Protein AF-A0A951Z2Z2-F1 (afdb_monomer_lite)

Radius of gyration: 12.92 Å; chains: 1; bounding box: 32×28×27 Å

Structure (mmCIF, N/CA/C/O backbone):
data_AF-A0A951Z2Z2-F1
#
_entry.id   AF-A0A951Z2Z2-F1
#
loop_
_atom_site.group_PDB
_atom_site.id
_atom_site.type_symbol
_atom_site.label_atom_id
_atom_site.l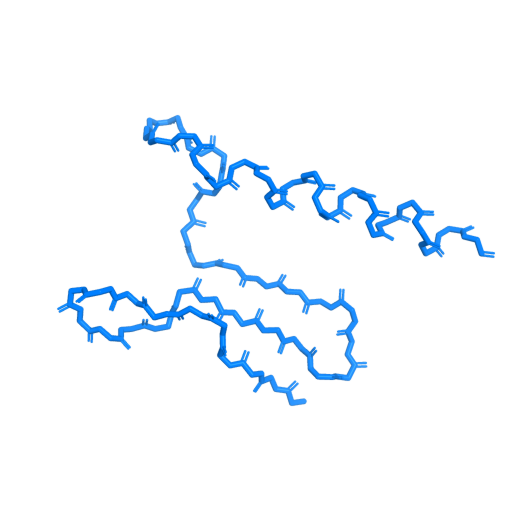abel_alt_id
_atom_site.label_comp_id
_atom_site.label_asym_id
_atom_site.label_entity_id
_atom_site.label_seq_id
_atom_site.pdbx_PDB_ins_code
_atom_site.Cartn_x
_atom_site.Cartn_y
_atom_site.Cartn_z
_atom_site.occupancy
_atom_site.B_iso_or_equiv
_atom_site.auth_seq_id
_atom_site.auth_comp_id
_atom_site.auth_asym_id
_atom_site.auth_atom_id
_atom_site.pdbx_PDB_model_num
ATOM 1 N N . ASN A 1 1 ? -9.258 -4.679 15.108 1.00 90.75 1 ASN A N 1
ATOM 2 C CA . ASN A 1 1 ? -8.747 -5.775 14.245 1.00 90.75 1 ASN A CA 1
ATOM 3 C C . ASN A 1 1 ? -8.520 -5.290 12.816 1.00 90.75 1 ASN A C 1
ATOM 5 O O . ASN A 1 1 ? -9.115 -4.290 12.423 1.00 90.75 1 ASN A O 1
ATOM 9 N N . ALA A 1 2 ? -7.671 -5.968 12.036 1.00 95.94 2 ALA A N 1
ATOM 10 C CA . ALA A 1 2 ? -7.388 -5.612 10.642 1.00 95.94 2 ALA A CA 1
ATOM 11 C C . ALA A 1 2 ? -7.388 -6.851 9.735 1.00 95.94 2 ALA A C 1
ATOM 13 O O . ALA A 1 2 ? -7.038 -7.942 10.180 1.00 95.94 2 ALA A O 1
ATOM 14 N N . ALA A 1 3 ? -7.779 -6.667 8.476 1.00 97.94 3 ALA A N 1
ATOM 15 C CA . ALA A 1 3 ? -7.728 -7.689 7.436 1.00 97.94 3 ALA A CA 1
ATOM 16 C C . ALA A 1 3 ? -6.705 -7.307 6.361 1.00 97.94 3 ALA A C 1
ATOM 18 O O . ALA A 1 3 ? -6.609 -6.136 5.982 1.00 97.94 3 ALA A O 1
ATOM 19 N N . ILE A 1 4 ? -5.968 -8.302 5.865 1.00 98.38 4 ILE A N 1
ATOM 20 C CA . ILE A 1 4 ? -5.045 -8.152 4.735 1.00 98.38 4 ILE A CA 1
ATOM 21 C C . ILE A 1 4 ? -5.865 -7.910 3.467 1.00 98.38 4 ILE A C 1
ATOM 23 O O . ILE A 1 4 ? -6.836 -8.621 3.209 1.00 98.38 4 ILE A O 1
ATOM 27 N N . THR A 1 5 ? -5.475 -6.912 2.676 1.00 98.00 5 THR A N 1
ATOM 28 C CA . THR A 1 5 ? -6.113 -6.612 1.388 1.00 98.00 5 THR A CA 1
ATOM 29 C C . THR A 1 5 ? -5.223 -6.933 0.197 1.00 98.00 5 THR A C 1
ATOM 31 O O . THR A 1 5 ? -5.755 -7.216 -0.873 1.00 98.00 5 THR A O 1
ATOM 34 N N . GLN A 1 6 ? -3.897 -6.888 0.361 1.00 98.12 6 GLN A N 1
ATOM 35 C CA . GLN A 1 6 ? -2.923 -7.116 -0.708 1.00 98.12 6 GLN A CA 1
ATOM 36 C C . GLN A 1 6 ? -1.691 -7.847 -0.187 1.00 98.12 6 GLN A C 1
ATOM 38 O O . GLN A 1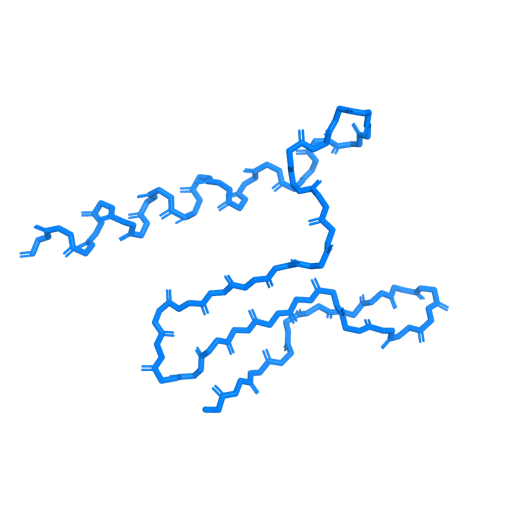 6 ? -1.247 -7.609 0.939 1.00 98.12 6 GLN A O 1
ATOM 43 N N . LEU A 1 7 ? -1.136 -8.694 -1.048 1.00 98.56 7 LEU A N 1
ATOM 44 C CA . LEU A 1 7 ? 0.134 -9.377 -0.849 1.00 98.56 7 LEU A CA 1
ATOM 45 C C . LEU A 1 7 ? 1.060 -9.054 -2.022 1.00 98.56 7 LEU A C 1
ATOM 47 O O . LEU A 1 7 ? 0.602 -8.956 -3.164 1.00 98.56 7 LEU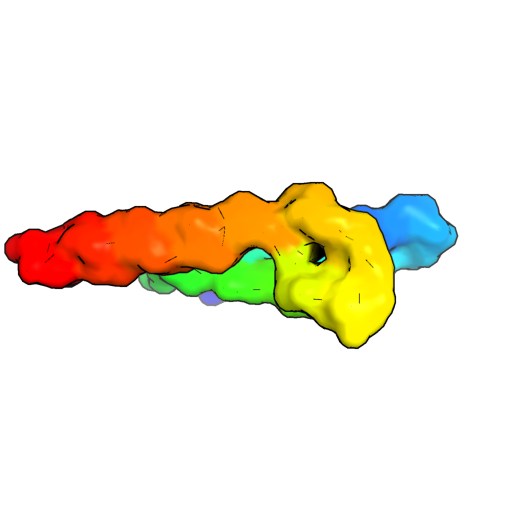 A O 1
ATOM 51 N N . ASN A 1 8 ? 2.350 -8.920 -1.743 1.00 98.44 8 ASN A N 1
ATOM 52 C CA . ASN A 1 8 ? 3.381 -8.798 -2.756 1.00 98.44 8 ASN A CA 1
ATOM 53 C C . ASN A 1 8 ? 3.487 -10.115 -3.538 1.00 98.44 8 ASN A C 1
ATOM 55 O O . ASN A 1 8 ? 3.565 -11.196 -2.955 1.00 98.44 8 ASN A O 1
ATOM 59 N N . VAL A 1 9 ? 3.496 -10.034 -4.868 1.00 98.25 9 VAL A N 1
ATOM 60 C CA . VAL A 1 9 ? 3.501 -11.220 -5.742 1.00 98.25 9 VAL A CA 1
ATOM 61 C C . VAL A 1 9 ? 4.841 -11.962 -5.712 1.00 98.25 9 VAL A C 1
ATOM 63 O O . VAL A 1 9 ? 4.879 -13.158 -5.988 1.00 98.25 9 VAL A O 1
ATOM 66 N N . ASN A 1 10 ? 5.936 -11.282 -5.368 1.00 98.25 10 ASN A N 1
ATOM 67 C CA . ASN A 1 10 ? 7.268 -11.881 -5.380 1.00 98.25 10 ASN A CA 1
ATOM 68 C C . ASN A 1 10 ? 7.545 -12.719 -4.128 1.00 98.25 10 ASN A C 1
ATOM 70 O O . ASN A 1 10 ? 8.158 -13.778 -4.233 1.00 98.25 10 ASN A O 1
ATOM 74 N N . ASP A 1 11 ? 7.125 -12.243 -2.954 1.00 98.31 11 ASP A N 1
ATOM 75 C CA . ASP A 1 11 ? 7.529 -12.826 -1.666 1.00 98.31 11 ASP A CA 1
ATOM 76 C C . ASP A 1 11 ? 6.382 -13.040 -0.664 1.00 98.31 11 ASP A C 1
ATOM 78 O O . ASP A 1 11 ? 6.599 -13.603 0.409 1.00 98.31 11 ASP A O 1
ATOM 82 N N . GLY A 1 12 ? 5.154 -12.637 -1.002 1.00 98.19 12 GLY A N 1
ATOM 83 C CA . GLY A 1 12 ? 3.988 -12.800 -0.136 1.00 98.19 12 GLY A CA 1
ATOM 84 C C . GLY A 1 12 ? 3.959 -11.870 1.080 1.00 98.19 12 GLY A C 1
ATOM 85 O O . GLY A 1 12 ? 3.149 -12.092 1.981 1.00 98.19 12 GLY A O 1
ATOM 86 N N . THR A 1 13 ? 4.805 -10.838 1.136 1.00 98.56 13 THR A N 1
ATOM 87 C CA . THR A 1 13 ? 4.726 -9.804 2.180 1.00 98.56 13 THR A CA 1
ATOM 88 C C . THR A 1 13 ? 3.430 -8.994 2.069 1.00 98.56 13 THR A C 1
ATOM 90 O O . THR A 1 13 ? 2.792 -8.936 1.019 1.00 98.56 13 THR A O 1
ATOM 93 N N . VAL A 1 14 ? 2.978 -8.396 3.174 1.00 98.56 14 VAL A N 1
ATOM 94 C CA . VAL A 1 14 ? 1.719 -7.633 3.203 1.00 98.56 14 VAL A CA 1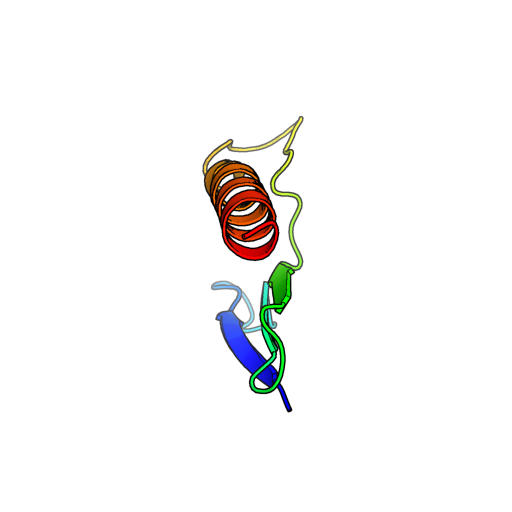
ATOM 95 C C . VAL A 1 14 ? 1.918 -6.256 2.575 1.00 98.56 14 VAL A C 1
ATOM 97 O O . VAL A 1 14 ? 2.737 -5.477 3.046 1.00 98.56 14 VAL A O 1
ATOM 100 N N . GLU A 1 15 ? 1.098 -5.931 1.575 1.00 98.50 15 GLU A N 1
ATOM 101 C CA . GLU A 1 15 ? 1.156 -4.652 0.845 1.00 98.50 15 GLU A CA 1
ATOM 102 C C . GLU A 1 15 ? -0.029 -3.726 1.154 1.00 98.50 15 GLU A C 1
ATOM 104 O O . GLU A 1 15 ? -0.048 -2.560 0.759 1.00 98.50 15 GLU A O 1
ATOM 109 N N . GLY A 1 16 ? -1.035 -4.218 1.881 1.00 98.00 16 GLY A N 1
ATOM 110 C CA . GLY A 1 16 ? -2.185 -3.413 2.266 1.00 98.00 16 GLY A CA 1
ATOM 111 C C . GLY A 1 16 ? -3.044 -4.057 3.341 1.00 98.00 16 GLY A C 1
ATOM 112 O O . GLY A 1 16 ? -3.181 -5.283 3.414 1.00 98.00 16 GLY A O 1
ATOM 113 N N . ILE A 1 17 ? -3.646 -3.203 4.168 1.00 98.12 17 ILE A N 1
ATOM 114 C CA . ILE A 1 17 ? -4.561 -3.601 5.236 1.00 98.12 17 ILE A CA 1
ATOM 115 C C . ILE A 1 17 ? -5.796 -2.701 5.283 1.00 98.12 17 ILE A C 1
ATOM 117 O O . ILE A 1 17 ? -5.786 -1.533 4.881 1.00 98.12 17 ILE A O 1
ATOM 121 N N . ARG A 1 18 ? -6.876 -3.245 5.840 1.00 97.50 18 ARG A N 1
ATOM 122 C CA . ARG A 1 18 ? -8.094 -2.511 6.188 1.00 97.50 18 ARG A CA 1
ATOM 123 C C . ARG A 1 18 ? -8.434 -2.741 7.655 1.00 97.50 18 ARG A C 1
ATOM 125 O O . ARG A 1 18 ? -8.478 -3.886 8.102 1.00 97.50 18 ARG A O 1
ATOM 132 N N . ALA A 1 19 ? -8.739 -1.666 8.377 1.00 97.31 19 ALA A N 1
ATOM 133 C CA . ALA A 1 19 ? -9.307 -1.768 9.714 1.00 97.31 19 ALA A CA 1
ATOM 134 C C . ALA A 1 19 ? -10.744 -2.311 9.637 1.00 97.31 19 ALA A C 1
ATOM 136 O O . ALA A 1 19 ? -11.527 -1.906 8.777 1.00 97.31 19 ALA A O 1
ATOM 137 N N . LEU A 1 20 ? -11.084 -3.248 10.521 1.00 95.94 20 LEU A N 1
ATOM 138 C CA . LEU A 1 20 ? -12.428 -3.836 10.575 1.00 95.94 20 LEU A CA 1
ATOM 139 C C . LEU A 1 20 ? -13.411 -2.952 11.345 1.00 95.94 20 LEU A C 1
ATOM 141 O O . LEU A 1 20 ? -14.588 -2.907 11.005 1.00 95.94 20 LEU A O 1
ATOM 145 N N . ASP A 1 21 ? -12.900 -2.219 12.331 1.00 96.31 21 ASP A N 1
ATOM 146 C CA . ASP A 1 21 ? -13.706 -1.427 13.267 1.00 96.31 21 ASP A CA 1
ATOM 147 C C . ASP A 1 21 ? -13.746 0.065 12.891 1.00 96.31 21 ASP A C 1
ATOM 149 O O . ASP A 1 21 ? -14.497 0.843 13.471 1.00 96.31 21 ASP A O 1
ATOM 153 N N . PHE A 1 22 ? -12.933 0.472 11.911 1.00 92.62 22 PHE A N 1
ATOM 154 C CA . PHE A 1 22 ? -12.784 1.858 11.474 1.00 92.62 22 PHE A CA 1
ATOM 155 C C . PHE A 1 22 ? -12.798 1.937 9.950 1.00 92.62 22 PHE A C 1
ATOM 157 O O . PHE A 1 22 ? -12.336 1.026 9.261 1.00 92.62 22 PHE A O 1
ATOM 164 N N . GLU A 1 23 ? -13.231 3.069 9.399 1.00 90.75 23 GLU A N 1
ATOM 165 C CA . GLU A 1 23 ? -13.170 3.342 7.958 1.00 90.75 23 GLU A CA 1
ATOM 166 C C . GLU A 1 23 ? -11.750 3.720 7.485 1.00 90.75 23 GLU A C 1
ATOM 168 O O . GLU A 1 23 ? -11.546 4.645 6.703 1.00 90.75 23 GLU A O 1
ATOM 173 N N . ALA A 1 24 ? -10.749 2.966 7.942 1.00 93.56 24 ALA A N 1
ATOM 174 C CA . ALA A 1 24 ? -9.336 3.191 7.671 1.00 93.56 24 ALA A CA 1
ATOM 175 C C . ALA A 1 24 ? -8.739 2.076 6.801 1.00 93.56 24 ALA A C 1
ATOM 177 O O . ALA A 1 24 ? -9.068 0.891 6.933 1.00 93.56 24 ALA A O 1
ATOM 178 N N . ARG A 1 25 ? -7.839 2.467 5.897 1.00 95.38 25 ARG A N 1
ATOM 179 C CA . ARG A 1 25 ? -7.049 1.577 5.039 1.00 95.38 25 ARG A CA 1
ATOM 180 C C . ARG A 1 25 ? -5.642 2.142 4.897 1.00 95.38 25 ARG A C 1
ATOM 182 O O . ARG A 1 25 ? -5.476 3.358 4.943 1.00 95.38 25 ARG A O 1
ATOM 189 N N . SER A 1 26 ? -4.668 1.271 4.681 1.00 96.62 26 SER A N 1
ATOM 190 C CA . SER A 1 26 ? -3.307 1.666 4.326 1.00 96.62 26 SER A CA 1
ATOM 191 C C . SER A 1 26 ? -2.714 0.715 3.293 1.00 96.62 26 SER A C 1
ATOM 193 O O . SER A 1 26 ? -3.183 -0.413 3.119 1.00 96.62 26 SER A O 1
ATOM 195 N N . ILE A 1 27 ? -1.687 1.208 2.611 1.00 97.75 27 ILE A N 1
ATOM 196 C CA . ILE A 1 27 ? -0.868 0.493 1.634 1.00 97.75 27 ILE A CA 1
ATOM 197 C C . ILE A 1 27 ? 0.605 0.689 1.999 1.00 97.75 27 ILE A C 1
ATOM 199 O O . ILE A 1 27 ? 0.945 1.674 2.656 1.00 97.75 27 ILE A O 1
ATOM 203 N N . GLN A 1 28 ? 1.453 -0.263 1.623 1.00 98.06 28 GLN A N 1
ATOM 204 C CA . GLN A 1 28 ? 2.883 -0.251 1.945 1.00 98.06 28 GLN A CA 1
ATOM 205 C C . GLN A 1 28 ? 3.718 0.490 0.886 1.00 98.06 28 GLN A C 1
ATOM 207 O O . GLN A 1 28 ? 4.753 1.070 1.217 1.00 98.06 28 GLN A O 1
ATOM 212 N N . TYR A 1 29 ? 3.271 0.507 -0.369 1.00 95.81 29 TYR A N 1
ATOM 213 C CA . TYR A 1 29 ? 3.924 1.233 -1.459 1.00 95.81 29 TYR A CA 1
ATOM 214 C C . TYR A 1 29 ? 3.475 2.697 -1.563 1.00 95.81 29 TYR A C 1
ATOM 216 O O . TYR A 1 29 ? 2.532 3.137 -0.909 1.00 95.81 29 TYR A O 1
ATOM 224 N N . HIS A 1 30 ? 4.159 3.433 -2.439 1.00 96.44 30 HIS A N 1
ATOM 225 C CA . HIS A 1 30 ? 3.997 4.863 -2.689 1.00 96.44 30 HIS A CA 1
ATOM 226 C C . HIS A 1 30 ? 2.967 5.135 -3.806 1.00 96.44 30 HIS A C 1
ATOM 228 O O . HIS A 1 30 ? 3.309 5.028 -4.990 1.00 96.44 30 HIS A O 1
ATOM 234 N N . PRO A 1 31 ? 1.693 5.459 -3.490 1.00 94.88 31 PRO A N 1
ATOM 235 C CA . PRO A 1 31 ? 0.670 5.738 -4.504 1.00 94.88 31 PRO A CA 1
ATOM 236 C C . PRO A 1 31 ? 0.909 7.044 -5.274 1.00 94.88 31 PRO A C 1
ATOM 238 O O . PRO A 1 31 ? 0.338 7.255 -6.345 1.00 94.88 31 PRO A O 1
ATOM 241 N N . GLU A 1 32 ? 1.720 7.939 -4.716 1.00 94.19 32 GLU A N 1
ATOM 242 C CA . GLU A 1 32 ? 2.130 9.207 -5.307 1.00 94.19 32 GLU A CA 1
ATOM 243 C C . GLU A 1 32 ? 3.167 9.039 -6.415 1.00 94.19 32 GLU A C 1
ATOM 245 O O . GLU A 1 32 ? 3.383 9.989 -7.160 1.00 94.19 32 GLU A O 1
ATOM 250 N N . ALA A 1 33 ? 3.781 7.857 -6.536 1.00 91.50 33 ALA A N 1
ATOM 251 C CA . ALA A 1 33 ? 4.857 7.562 -7.478 1.00 91.50 33 ALA A CA 1
ATOM 252 C C . ALA A 1 33 ? 5.922 8.689 -7.545 1.00 91.50 33 ALA A C 1
ATOM 254 O O . ALA A 1 33 ? 6.277 9.270 -6.526 1.00 91.50 33 ALA A O 1
ATOM 255 N N . ALA A 1 34 ? 6.436 8.996 -8.744 1.00 87.88 34 ALA A N 1
ATOM 256 C CA . ALA A 1 34 ? 7.480 9.998 -9.014 1.00 87.88 34 ALA A CA 1
ATOM 257 C C . ALA A 1 34 ? 8.876 9.689 -8.406 1.00 87.88 34 ALA A C 1
ATOM 259 O O . ALA A 1 34 ? 9.332 10.397 -7.507 1.00 87.88 34 ALA A O 1
ATOM 260 N N . PRO A 1 35 ? 9.625 8.709 -8.964 1.00 92.44 35 PRO A N 1
ATOM 261 C CA . PRO A 1 35 ? 9.339 7.943 -10.185 1.00 92.44 35 PRO A CA 1
ATOM 262 C C . PRO A 1 35 ? 8.435 6.723 -9.933 1.00 92.44 35 PRO A C 1
ATOM 264 O O . PRO A 1 35 ? 8.253 6.297 -8.800 1.00 92.44 35 PRO A O 1
ATOM 267 N N . GLY A 1 36 ? 7.872 6.143 -10.998 1.00 92.50 36 GLY A N 1
ATOM 268 C CA . GLY A 1 36 ? 7.084 4.905 -10.924 1.00 92.50 36 GLY A CA 1
ATOM 269 C C . GLY A 1 36 ? 5.782 4.942 -11.735 1.00 92.50 36 GLY A C 1
ATOM 270 O O . GLY A 1 36 ? 5.445 5.983 -12.306 1.00 92.50 36 GLY A O 1
ATOM 271 N N . PRO A 1 37 ? 5.062 3.808 -11.816 1.00 93.88 37 PRO A N 1
ATOM 272 C CA . PRO A 1 37 ? 3.759 3.725 -12.467 1.00 93.88 37 PRO A CA 1
ATOM 273 C C . PRO A 1 37 ? 2.683 4.450 -11.650 1.00 93.88 37 PRO A C 1
ATOM 275 O O . PRO A 1 37 ? 2.738 4.518 -10.425 1.00 93.88 37 PRO A O 1
ATOM 278 N N . TRP A 1 38 ? 1.671 4.978 -12.334 1.00 93.56 38 TRP A N 1
ATOM 279 C CA . TRP A 1 38 ? 0.611 5.788 -11.722 1.00 93.56 38 TRP A CA 1
ATOM 280 C C . TRP A 1 38 ? -0.647 4.990 -11.358 1.00 93.56 38 TRP A C 1
ATOM 282 O O . TRP A 1 38 ? -1.669 5.576 -10.994 1.00 93.56 38 TRP A O 1
ATOM 292 N N . ASP A 1 39 ? -0.562 3.664 -11.428 1.00 94.94 39 ASP A N 1
ATOM 293 C CA . ASP A 1 39 ? -1.682 2.730 -11.272 1.00 94.94 39 ASP A CA 1
ATOM 294 C C . ASP A 1 39 ? -2.319 2.804 -9.874 1.00 94.94 39 ASP A C 1
ATOM 296 O O . ASP A 1 39 ? -3.498 2.507 -9.700 1.00 94.94 39 ASP A O 1
ATOM 300 N N . SER A 1 40 ? -1.560 3.289 -8.889 1.00 94.12 40 SER A N 1
ATOM 301 C CA . SER A 1 40 ? -1.971 3.423 -7.488 1.00 94.12 40 SER A CA 1
ATOM 302 C C . SER A 1 40 ? -2.574 4.791 -7.130 1.00 94.12 40 SER A C 1
ATOM 304 O O . SER A 1 40 ? -3.013 5.001 -6.000 1.00 94.12 40 SER A O 1
ATOM 306 N N . ARG A 1 41 ? -2.679 5.741 -8.068 1.00 93.94 41 ARG A N 1
ATOM 307 C CA . ARG A 1 41 ? -3.340 7.037 -7.811 1.00 93.94 41 ARG A CA 1
ATOM 308 C C . ARG A 1 41 ? -4.808 6.957 -7.355 1.00 93.94 41 ARG A C 1
ATOM 310 O O . ARG A 1 41 ? -5.209 7.843 -6.593 1.00 93.94 41 ARG A O 1
ATOM 317 N N . PRO A 1 42 ? -5.625 5.961 -7.760 1.00 94.88 42 PRO A N 1
ATOM 318 C CA . PRO A 1 42 ? -7.008 5.856 -7.298 1.00 94.88 42 PRO A CA 1
ATOM 319 C C . PRO A 1 42 ? -7.172 5.827 -5.770 1.00 94.88 42 PRO A C 1
ATOM 321 O O . PRO A 1 42 ? -8.205 6.278 -5.284 1.00 94.88 42 PRO A O 1
ATOM 324 N N . TYR A 1 43 ? -6.155 5.414 -4.996 1.00 94.38 43 TYR A N 1
ATOM 325 C CA . TYR A 1 43 ? -6.209 5.460 -3.526 1.00 94.38 43 TYR A CA 1
ATOM 326 C C . TYR A 1 43 ? -6.441 6.868 -2.975 1.00 94.38 43 TYR A C 1
ATOM 328 O O . TYR A 1 43 ? -7.179 7.028 -2.003 1.00 94.38 43 TYR A O 1
ATOM 336 N N . PHE A 1 44 ? -5.870 7.898 -3.608 1.00 95.25 44 PHE A N 1
ATOM 337 C CA . PHE A 1 44 ? -6.132 9.282 -3.212 1.00 95.25 44 PHE A CA 1
ATOM 338 C C . PHE A 1 44 ? -7.575 9.689 -3.508 1.00 95.25 44 PHE A C 1
ATOM 340 O O . PHE A 1 44 ? -8.213 10.334 -2.677 1.00 95.25 44 PHE A O 1
ATOM 347 N N . VAL A 1 45 ? -8.109 9.282 -4.665 1.00 94.56 45 VAL A N 1
ATOM 348 C CA . VAL A 1 45 ? -9.496 9.574 -5.055 1.00 94.56 45 VAL A CA 1
ATOM 349 C C . VAL A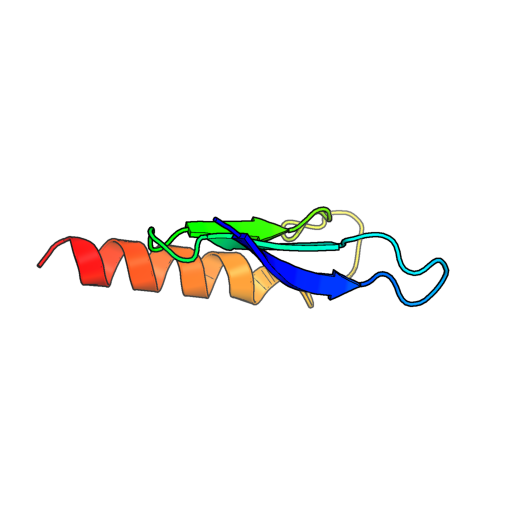 1 45 ? -10.472 8.911 -4.084 1.00 94.56 45 VAL A C 1
ATOM 351 O O . VAL A 1 45 ? -11.376 9.571 -3.576 1.00 94.56 45 VAL A O 1
ATOM 354 N N . GLU A 1 46 ? -10.259 7.631 -3.768 1.00 93.56 46 GLU A N 1
ATOM 355 C CA . GLU A 1 46 ? -11.067 6.901 -2.789 1.00 93.56 46 GLU A CA 1
ATOM 356 C C . GLU A 1 46 ? -10.990 7.523 -1.393 1.00 93.56 46 GLU A C 1
ATOM 358 O O . GLU A 1 46 ? -12.007 7.616 -0.704 1.00 93.56 46 GLU A O 1
ATOM 363 N N . PHE A 1 47 ? -9.797 7.943 -0.963 1.00 94.69 47 PHE A N 1
ATOM 364 C CA . PHE A 1 47 ? -9.610 8.584 0.334 1.00 94.69 47 PHE A CA 1
ATOM 365 C C . PHE A 1 47 ? -10.408 9.887 0.426 1.00 94.69 47 PHE A C 1
ATOM 367 O O . PHE A 1 47 ? -11.205 10.047 1.348 1.00 94.69 47 PHE A O 1
ATOM 374 N N . VAL A 1 48 ? -10.267 10.783 -0.555 1.00 95.62 48 VAL A N 1
ATOM 375 C CA . VAL A 1 48 ? -11.000 12.058 -0.574 1.00 95.62 48 VAL A CA 1
ATOM 376 C C . VAL A 1 48 ? -12.509 11.825 -0.630 1.00 95.62 48 VAL A C 1
ATOM 378 O O . VAL A 1 48 ? -13.243 12.440 0.138 1.00 95.62 48 VAL A O 1
ATOM 381 N N . ALA A 1 49 ? -12.979 10.895 -1.467 1.00 94.38 49 ALA A N 1
ATOM 382 C CA . ALA A 1 49 ? -14.401 10.568 -1.555 1.00 94.38 49 ALA A CA 1
ATOM 383 C C . ALA A 1 49 ? -14.981 10.113 -0.203 1.00 94.38 49 ALA A C 1
ATOM 385 O O . ALA A 1 49 ? -16.084 10.518 0.162 1.00 94.38 49 ALA A O 1
ATOM 386 N N . LYS A 1 50 ? -14.228 9.321 0.571 1.00 93.12 50 LYS A N 1
ATOM 387 C CA . LYS A 1 50 ? -14.631 8.924 1.929 1.00 93.12 50 LYS A CA 1
ATOM 388 C C . LYS A 1 50 ? -14.651 10.096 2.898 1.00 93.12 50 LYS A C 1
ATOM 390 O O . LYS A 1 50 ? -15.610 10.232 3.648 1.00 93.12 50 LYS A O 1
ATOM 395 N N . MET A 1 51 ? -13.635 10.958 2.857 1.00 94.44 51 MET A N 1
ATOM 396 C CA . MET A 1 51 ? -13.601 12.153 3.702 1.00 94.44 51 MET A CA 1
ATOM 397 C C . MET A 1 51 ? -14.804 13.063 3.436 1.00 94.44 51 MET A C 1
ATOM 399 O O . MET A 1 51 ? -15.385 13.585 4.380 1.00 94.44 51 MET A O 1
ATOM 403 N N . GLU A 1 52 ? -15.217 13.228 2.177 1.00 95.44 52 GLU A N 1
ATOM 404 C CA . GLU A 1 52 ? -16.430 13.984 1.837 1.00 95.44 52 GLU A CA 1
ATOM 405 C C . GLU A 1 52 ? -17.712 13.293 2.319 1.00 95.44 52 GLU A C 1
ATOM 407 O O . GLU A 1 52 ? -18.622 13.959 2.812 1.00 95.44 52 GLU A O 1
ATOM 412 N N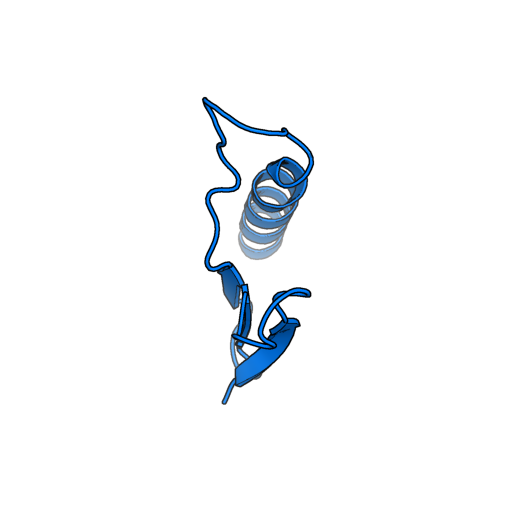 . ALA A 1 53 ? -17.790 11.962 2.226 1.00 92.56 53 ALA A N 1
ATOM 413 C CA . ALA A 1 53 ? -18.940 11.207 2.718 1.00 92.56 53 ALA A CA 1
ATOM 414 C C . ALA A 1 53 ? -19.110 11.313 4.246 1.00 92.56 53 ALA A C 1
ATOM 416 O O . ALA A 1 53 ? -20.241 11.403 4.714 1.00 92.56 53 ALA A O 1
ATOM 417 N N . MET A 1 54 ? -18.009 11.360 5.006 1.00 91.06 54 MET A N 1
ATOM 418 C CA . MET A 1 54 ? -18.009 11.486 6.473 1.00 91.06 54 MET A CA 1
ATOM 419 C C . MET A 1 54 ? -18.352 12.888 6.994 1.00 91.06 54 MET A C 1
ATOM 421 O O . MET A 1 54 ? -18.613 13.046 8.182 1.00 91.06 54 MET A O 1
ATOM 425 N N . LYS A 1 55 ? -18.310 13.924 6.146 1.00 87.88 55 LYS A N 1
ATOM 426 C CA . LYS A 1 55 ? -18.659 15.301 6.546 1.00 87.88 55 LYS A CA 1
ATOM 427 C C . LYS A 1 55 ? -20.169 15.525 6.702 1.00 87.88 55 LYS A C 1
ATOM 429 O O . LYS A 1 55 ? -20.564 16.613 7.117 1.00 87.88 55 LYS A O 1
ATOM 434 N N . ARG A 1 56 ? -20.991 14.554 6.303 1.00 60.59 56 ARG A N 1
ATOM 435 C CA . ARG A 1 56 ? -22.455 14.590 6.396 1.00 60.59 56 ARG A CA 1
ATOM 436 C C . ARG A 1 56 ? -22.931 14.005 7.714 1.00 60.59 56 ARG A C 1
ATOM 438 O O . ARG A 1 56 ? -23.909 14.569 8.246 1.00 60.59 56 ARG A O 1
#

Sequence (56 aa):
NAAITQLNVNDGTVEGIRALDFEARSIQYHPEAAPGPWDSRPYFVEFVAKMEAMKR

Foldseek 3Di:
DKDQDDADPPPRHGQKIDDPVDRDIDGDDDCVPPPDDNPSVVVVVVVVVVVVVVVD

pLDDT: mean 94.66, std 5.32, range [60.59, 98.56]

Secondary structure (DSSP, 8-state):
-EEEEEE-TTT--EEEEEESSSS-EEESS-TT-SSS-STTTHHHHHHHHHHHHHT-